Protein AF-A0A4Q3ILE3-F1 (afdb_monomer)

Foldseek 3Di:
DDDDDPDPPPPPPDPPVPDPPVVVVVLVVVLVVVLVVVCVVCVVVVHDCDPVNNVVSNVVSNPPDD

Solvent-accessible surface area (backbone atoms only — not comparable to full-atom values): 4360 Å² total; per-residue (Å²): 144,81,86,85,81,87,71,86,74,82,80,78,84,73,86,70,92,72,84,74,50,67,64,68,70,48,33,68,61,43,38,59,55,49,51,54,50,50,44,51,54,22,54,77,69,78,42,79,76,43,73,68,59,50,54,51,51,53,50,57,44,68,62,74,74,130

Secondary structure (DSSP, 8-state):
-----------------S---HHHHHHHHHHHHHHHHHHHHHHHTT----HHHHHHHHHHHH----

Sequence (66 aa):
MQPASDAHHHDHAHDHELGLCQHAHDHSRHAATGLARAEKVCRERGLRLTPIRRKALEALYSDHKP

Mean predicted aligned error: 14.45 Å

pLDDT: mean 70.99, std 19.32, range [43.09, 96.25]

Radius of gyration: 23.62 Å; Cα contacts (8 Å, |Δi|>4): 23; chains: 1; bounding box: 40×46×63 Å

Structure (mmCIF, N/CA/C/O backbone):
data_AF-A0A4Q3ILE3-F1
#
_entry.id   AF-A0A4Q3ILE3-F1
#
loop_
_atom_site.group_PDB
_atom_site.id
_atom_site.type_symbol
_atom_site.label_atom_id
_atom_site.label_alt_id
_atom_site.label_comp_id
_atom_site.label_asym_id
_atom_site.label_entity_id
_atom_site.label_seq_id
_atom_site.pdbx_PDB_ins_code
_atom_site.Cartn_x
_atom_site.Cartn_y
_atom_site.Cartn_z
_atom_site.occupancy
_atom_site.B_iso_or_equiv
_atom_site.auth_seq_id
_atom_site.auth_comp_id
_atom_site.auth_asym_id
_atom_site.auth_atom_id
_atom_site.pdbx_PDB_model_num
ATOM 1 N N . MET A 1 1 ? 26.954 -41.475 -52.878 1.00 43.09 1 MET A N 1
ATOM 2 C CA . MET A 1 1 ? 27.277 -40.062 -53.163 1.00 43.09 1 MET A CA 1
ATOM 3 C C . MET A 1 1 ? 26.029 -39.226 -52.880 1.00 43.09 1 MET A C 1
ATOM 5 O O . MET A 1 1 ? 25.189 -39.072 -53.750 1.00 43.09 1 MET A O 1
ATOM 9 N N . GLN A 1 2 ? 25.848 -38.797 -51.636 1.00 49.31 2 GLN A N 1
ATOM 10 C CA . GLN A 1 2 ? 24.861 -37.803 -51.181 1.00 49.31 2 GLN A CA 1
ATOM 11 C C . GLN A 1 2 ? 25.569 -37.040 -50.048 1.00 49.31 2 GLN A C 1
ATOM 13 O O . GLN A 1 2 ? 26.367 -37.691 -49.365 1.00 49.31 2 GLN A O 1
ATOM 18 N N . PRO A 1 3 ? 25.371 -35.719 -49.860 1.00 45.78 3 PRO A N 1
ATOM 19 C CA . PRO A 1 3 ? 24.042 -35.173 -49.559 1.00 45.78 3 PRO A CA 1
ATOM 20 C C . PRO A 1 3 ? 23.783 -33.727 -50.037 1.00 45.78 3 PRO A C 1
ATOM 22 O O . PRO A 1 3 ? 24.690 -32.916 -50.168 1.00 45.78 3 PRO A O 1
ATOM 25 N N . ALA A 1 4 ? 22.514 -33.371 -50.211 1.00 45.12 4 ALA A N 1
ATOM 26 C CA . ALA A 1 4 ? 22.079 -31.980 -50.108 1.00 45.12 4 ALA A CA 1
ATOM 27 C C . ALA A 1 4 ? 20.816 -31.970 -49.249 1.00 45.12 4 ALA A C 1
ATOM 29 O O . ALA A 1 4 ? 19.692 -32.050 -49.736 1.00 45.12 4 ALA A O 1
ATOM 30 N N . SER A 1 5 ? 21.052 -32.000 -47.942 1.00 49.47 5 SER A N 1
ATOM 31 C CA . SER A 1 5 ? 20.058 -31.716 -46.920 1.00 49.47 5 SER A CA 1
ATOM 32 C C . SER A 1 5 ? 19.814 -30.212 -46.942 1.00 49.47 5 SER A C 1
ATOM 34 O O . SER A 1 5 ? 20.671 -29.447 -46.502 1.00 49.47 5 SER A O 1
ATOM 36 N N . ASP A 1 6 ? 18.678 -29.793 -47.490 1.00 45.25 6 ASP A N 1
ATOM 37 C CA . ASP A 1 6 ? 18.222 -28.407 -47.419 1.00 45.25 6 ASP A CA 1
ATOM 38 C C . ASP A 1 6 ? 17.733 -28.143 -45.987 1.00 45.25 6 ASP A C 1
ATOM 40 O O . ASP A 1 6 ? 16.626 -28.508 -45.586 1.00 45.25 6 ASP A O 1
ATOM 44 N N . ALA A 1 7 ? 18.648 -27.642 -45.160 1.00 48.44 7 ALA A N 1
ATOM 45 C CA . ALA A 1 7 ? 18.412 -27.297 -43.772 1.00 48.44 7 ALA A CA 1
ATOM 46 C C . ALA A 1 7 ? 18.044 -25.813 -43.697 1.00 48.44 7 ALA A C 1
ATOM 48 O O . ALA A 1 7 ? 18.917 -24.946 -43.677 1.00 48.44 7 ALA A O 1
ATOM 49 N N . HIS A 1 8 ? 16.751 -25.511 -43.609 1.00 48.91 8 HIS A N 1
ATOM 50 C CA . HIS A 1 8 ? 16.294 -24.181 -43.215 1.00 48.91 8 HIS A CA 1
ATOM 51 C C . HIS A 1 8 ? 16.584 -23.960 -41.722 1.00 48.91 8 HIS A C 1
ATOM 53 O O . HIS A 1 8 ? 15.745 -24.201 -40.856 1.00 48.91 8 HIS A O 1
ATOM 59 N N . HIS A 1 9 ? 17.805 -23.520 -41.419 1.00 44.62 9 HIS A N 1
ATOM 60 C CA . HIS A 1 9 ? 18.164 -22.930 -40.134 1.00 44.62 9 HIS A CA 1
ATOM 61 C C . HIS A 1 9 ? 17.616 -21.498 -40.114 1.00 44.62 9 HIS A C 1
ATOM 63 O O . HIS A 1 9 ? 18.183 -20.591 -40.721 1.00 44.62 9 HIS A O 1
ATOM 69 N N . HIS A 1 10 ? 16.482 -21.286 -39.451 1.00 51.75 10 HIS A N 1
ATOM 70 C CA . HIS A 1 10 ? 16.122 -19.945 -39.004 1.00 51.75 10 HIS A CA 1
ATOM 71 C C . HIS A 1 10 ? 16.891 -19.655 -37.721 1.00 51.75 10 HIS A C 1
ATOM 73 O O . HIS A 1 10 ? 16.461 -19.980 -36.618 1.00 51.75 10 HIS A O 1
ATOM 79 N N . ASP A 1 11 ? 18.074 -19.082 -37.917 1.00 48.53 11 ASP A N 1
ATOM 80 C CA . ASP A 1 11 ? 18.847 -18.415 -36.884 1.00 48.53 11 ASP A CA 1
ATOM 81 C C . ASP A 1 11 ? 18.142 -17.092 -36.549 1.00 48.53 11 ASP A C 1
ATOM 83 O O . ASP A 1 11 ? 18.250 -16.095 -37.265 1.00 48.53 11 ASP A O 1
AT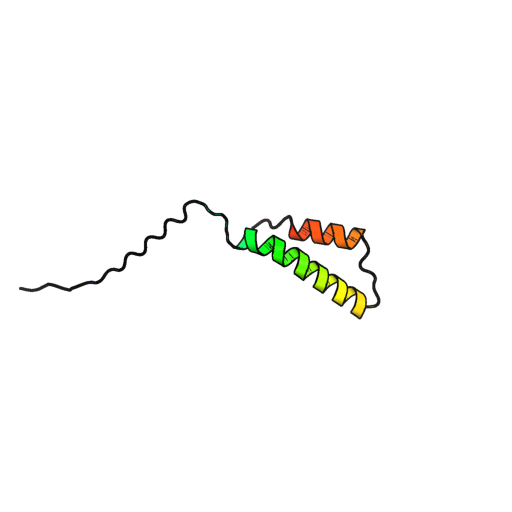OM 87 N N . HIS A 1 12 ? 17.329 -17.113 -35.494 1.00 55.66 12 HIS A N 1
ATOM 88 C CA . HIS A 1 12 ? 16.895 -15.894 -34.825 1.00 55.66 12 HIS A CA 1
ATOM 89 C C . HIS A 1 12 ? 17.828 -15.621 -33.647 1.00 55.66 12 HIS A C 1
ATOM 91 O O . HIS A 1 12 ? 17.478 -15.816 -32.482 1.00 55.66 12 HIS A O 1
ATOM 97 N N . ALA A 1 13 ? 19.027 -15.143 -33.975 1.00 52.84 13 ALA A N 1
ATOM 98 C CA . ALA A 1 13 ? 19.883 -14.415 -33.059 1.00 52.84 13 ALA A CA 1
ATOM 99 C C . ALA A 1 13 ? 19.160 -13.135 -32.611 1.00 52.84 13 ALA A C 1
ATOM 101 O O . ALA A 1 13 ? 19.131 -12.120 -33.307 1.00 52.84 13 ALA A O 1
ATOM 102 N N . HIS A 1 14 ? 18.537 -13.198 -31.439 1.00 54.91 14 HIS A N 1
ATOM 103 C CA . HIS A 1 14 ? 18.149 -12.005 -30.706 1.00 54.91 14 HIS A CA 1
ATOM 104 C C . HIS A 1 14 ? 19.245 -11.688 -29.693 1.00 54.91 14 HIS A C 1
ATOM 106 O O . HIS A 1 14 ? 19.238 -12.183 -28.566 1.00 54.91 14 HIS A O 1
ATOM 112 N N . ASP A 1 15 ? 20.180 -10.840 -30.119 1.00 44.56 15 ASP A N 1
ATOM 113 C CA . ASP A 1 15 ? 21.054 -10.081 -29.234 1.00 44.56 15 ASP A CA 1
ATOM 114 C C . ASP A 1 15 ? 20.195 -9.209 -28.311 1.00 44.56 15 ASP A C 1
ATOM 116 O O . ASP A 1 15 ? 19.649 -8.181 -28.712 1.00 44.56 15 ASP A O 1
ATOM 120 N N . HIS A 1 16 ? 20.072 -9.616 -27.050 1.00 55.22 16 HIS A N 1
ATOM 121 C CA . HIS A 1 16 ? 19.580 -8.754 -25.979 1.00 55.22 16 HIS A CA 1
ATOM 122 C C . HIS A 1 16 ? 20.718 -8.472 -24.993 1.00 55.22 16 HIS A C 1
ATOM 124 O O . HIS A 1 16 ? 20.673 -8.844 -23.824 1.00 55.22 16 HIS A O 1
ATOM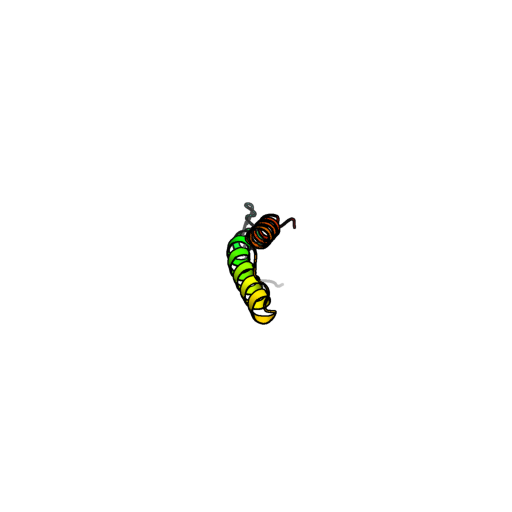 130 N N . GLU A 1 17 ? 21.745 -7.769 -25.472 1.00 52.75 17 GLU A N 1
ATOM 131 C CA . GLU A 1 17 ? 22.884 -7.307 -24.666 1.00 52.75 17 GLU A CA 1
ATOM 132 C C . GLU A 1 17 ? 22.613 -5.983 -23.918 1.00 52.75 17 GLU A C 1
ATOM 134 O O . GLU A 1 17 ? 23.519 -5.208 -23.639 1.00 52.75 17 GLU A O 1
ATOM 139 N N . LEU A 1 18 ? 21.354 -5.703 -23.563 1.00 57.59 18 LEU A N 1
ATOM 140 C CA . LEU A 1 18 ? 20.965 -4.565 -22.718 1.00 57.59 18 LEU A CA 1
ATOM 141 C C . LEU A 1 18 ? 19.817 -5.001 -21.796 1.00 57.59 18 LEU A C 1
ATOM 143 O O . LEU A 1 18 ? 18.639 -4.741 -22.045 1.00 57.59 18 LEU A O 1
ATOM 147 N N . GLY A 1 19 ? 20.184 -5.749 -20.754 1.00 53.97 19 GLY A N 1
ATOM 148 C CA . GLY A 1 19 ? 19.294 -6.386 -19.786 1.00 53.97 19 GLY A CA 1
ATOM 149 C C . GLY A 1 19 ? 18.521 -5.413 -18.896 1.00 53.97 19 GLY A C 1
ATOM 150 O O . GLY A 1 19 ? 18.805 -5.282 -17.709 1.00 53.97 19 GLY A O 1
ATOM 151 N N . LEU A 1 20 ? 17.467 -4.806 -19.433 1.00 52.31 20 LEU A N 1
ATOM 152 C CA . LEU A 1 20 ? 16.321 -4.378 -18.633 1.00 52.31 20 LEU A CA 1
ATOM 153 C C . LEU A 1 20 ? 15.370 -5.570 -18.548 1.00 52.31 20 LEU A C 1
ATOM 155 O O . LEU A 1 20 ? 14.459 -5.736 -19.357 1.00 52.31 20 LEU A O 1
ATOM 159 N N . CYS A 1 21 ? 15.662 -6.457 -17.595 1.00 55.25 21 CYS A N 1
ATOM 160 C CA . CYS A 1 21 ? 14.866 -7.645 -17.323 1.00 55.25 21 CYS A CA 1
ATOM 161 C C . CYS A 1 21 ? 13.388 -7.245 -17.187 1.00 55.25 21 CYS A C 1
ATOM 163 O O . CYS A 1 21 ? 13.063 -6.349 -16.410 1.00 55.25 21 CYS A O 1
ATOM 165 N N . GLN A 1 22 ? 12.495 -7.908 -17.927 1.00 52.81 22 GLN A N 1
ATOM 166 C CA . GLN A 1 22 ? 11.044 -7.657 -17.904 1.00 52.81 22 GLN A CA 1
ATOM 167 C C . GLN A 1 22 ? 10.467 -7.659 -16.477 1.00 52.81 22 GLN A C 1
ATOM 169 O O . GLN A 1 22 ? 9.498 -6.955 -16.211 1.00 52.81 22 GLN A O 1
ATOM 174 N N . HIS A 1 23 ? 11.120 -8.359 -15.540 1.00 54.31 23 HIS A N 1
ATOM 175 C CA . HIS A 1 23 ? 10.847 -8.269 -14.106 1.00 54.31 23 HIS A CA 1
ATOM 176 C C . HIS A 1 23 ? 10.846 -6.826 -13.592 1.00 54.31 23 HIS A C 1
ATOM 178 O O . HIS A 1 23 ? 9.844 -6.388 -13.031 1.00 54.31 23 HIS A O 1
ATOM 184 N N . ALA A 1 24 ? 11.901 -6.055 -13.877 1.00 53.56 24 ALA A N 1
ATOM 185 C CA . ALA A 1 24 ? 12.047 -4.674 -13.427 1.00 53.56 24 ALA A CA 1
ATOM 186 C C . ALA A 1 24 ? 10.877 -3.785 -13.877 1.00 53.56 24 ALA A C 1
ATOM 188 O O . ALA A 1 24 ? 10.338 -3.009 -13.086 1.00 53.56 24 ALA A O 1
ATOM 189 N N . HIS A 1 25 ? 10.447 -3.941 -15.133 1.00 55.44 25 HIS A N 1
ATOM 190 C CA . HIS A 1 25 ? 9.325 -3.186 -15.695 1.00 55.44 25 HIS A CA 1
ATOM 191 C C . HIS A 1 25 ? 7.953 -3.656 -15.190 1.00 55.44 25 HIS A C 1
ATOM 193 O O . HIS A 1 25 ? 7.031 -2.841 -15.091 1.00 55.44 25 HIS A O 1
ATOM 199 N N . ASP A 1 26 ? 7.811 -4.921 -14.794 1.00 56.44 26 ASP A N 1
ATOM 200 C CA . ASP A 1 26 ? 6.596 -5.422 -14.149 1.00 56.44 26 ASP A CA 1
ATOM 201 C C . ASP A 1 26 ? 6.457 -4.968 -12.683 1.00 56.44 26 ASP A C 1
ATOM 203 O O . ASP A 1 26 ? 5.351 -4.993 -12.133 1.00 56.44 26 ASP A O 1
ATOM 207 N N . HIS A 1 27 ? 7.525 -4.515 -12.017 1.00 58.53 27 HIS A N 1
ATOM 208 C CA . HIS A 1 27 ? 7.466 -4.184 -10.584 1.00 58.53 27 HIS A CA 1
ATOM 209 C C . HIS A 1 27 ? 6.660 -2.924 -10.265 1.00 58.53 27 HIS A C 1
ATOM 211 O O . HIS A 1 27 ? 5.882 -2.922 -9.308 1.00 58.53 27 HIS A O 1
ATOM 217 N N . SER A 1 28 ? 6.751 -1.871 -11.082 1.00 56.56 28 SER A N 1
ATOM 218 C CA . SER A 1 28 ? 5.975 -0.641 -10.851 1.00 56.56 28 SER A CA 1
ATOM 219 C C . SER A 1 28 ? 4.467 -0.888 -10.987 1.00 56.56 28 SER A C 1
ATOM 221 O O . SER A 1 28 ? 3.663 -0.347 -10.225 1.00 56.56 28 SER A O 1
ATOM 223 N N . ARG A 1 29 ? 4.071 -1.768 -11.918 1.00 61.50 29 ARG A N 1
ATOM 224 C CA . ARG A 1 29 ? 2.676 -2.207 -12.092 1.00 61.50 29 ARG A CA 1
ATOM 225 C C . ARG A 1 29 ? 2.225 -3.150 -10.969 1.00 61.50 29 ARG A C 1
ATOM 227 O O . ARG A 1 29 ? 1.061 -3.097 -10.552 1.00 61.50 29 ARG A O 1
ATOM 234 N N . HIS A 1 30 ? 3.138 -3.956 -10.424 1.00 69.69 30 HIS A N 1
ATOM 235 C CA . HIS A 1 30 ? 2.870 -4.801 -9.260 1.00 69.69 30 HIS A CA 1
ATOM 236 C C . HIS A 1 30 ? 2.680 -4.006 -7.969 1.00 69.69 30 HIS A C 1
ATOM 238 O O . HIS A 1 30 ? 1.831 -4.392 -7.169 1.00 69.69 30 HIS A O 1
ATOM 244 N N . ALA A 1 31 ? 3.387 -2.891 -7.773 1.00 76.62 31 ALA A N 1
ATOM 245 C CA . ALA A 1 31 ? 3.269 -2.089 -6.556 1.00 76.62 31 ALA A CA 1
ATOM 246 C C . ALA A 1 31 ? 1.846 -1.533 -6.364 1.00 76.62 31 ALA A C 1
ATOM 248 O O . ALA A 1 31 ? 1.228 -1.738 -5.318 1.00 76.62 31 ALA A O 1
ATOM 249 N N . ALA A 1 32 ? 1.279 -0.901 -7.399 1.00 82.44 32 ALA A N 1
ATOM 250 C CA . ALA A 1 32 ? -0.089 -0.373 -7.357 1.00 82.44 32 ALA A CA 1
ATOM 251 C C . ALA A 1 32 ? -1.134 -1.486 -7.152 1.00 82.44 32 ALA A C 1
ATOM 253 O O . ALA A 1 32 ? -2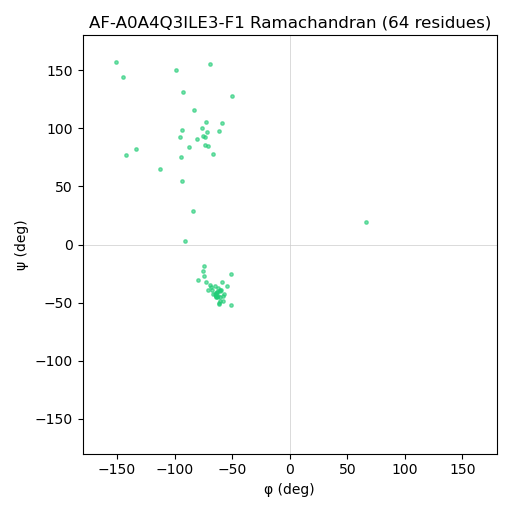.027 -1.369 -6.309 1.00 82.44 32 ALA A O 1
ATOM 254 N N . THR A 1 33 ? -0.984 -2.601 -7.872 1.00 85.81 33 THR A N 1
ATOM 255 C CA . THR A 1 33 ? -1.856 -3.780 -7.733 1.00 85.81 33 THR A CA 1
ATOM 256 C C . THR A 1 33 ? -1.755 -4.399 -6.333 1.00 85.81 33 THR A C 1
ATOM 258 O O . THR A 1 33 ? -2.765 -4.762 -5.722 1.00 85.81 33 THR A O 1
ATOM 261 N N . GLY A 1 34 ? -0.541 -4.477 -5.789 1.00 87.44 34 GLY A N 1
ATOM 262 C CA . GLY A 1 34 ? -0.241 -4.987 -4.455 1.00 87.44 34 GLY A CA 1
ATOM 263 C C . GLY A 1 34 ? -0.832 -4.123 -3.345 1.00 87.44 34 GLY A C 1
ATOM 264 O O . GLY A 1 34 ? -1.454 -4.649 -2.420 1.00 87.44 34 GLY A O 1
ATOM 265 N N . LEU A 1 35 ? -0.736 -2.798 -3.474 1.00 89.38 35 LEU A N 1
ATOM 266 C CA . LEU A 1 35 ? -1.366 -1.846 -2.556 1.00 89.38 35 LEU A CA 1
ATOM 267 C C . LEU A 1 35 ? -2.896 -1.938 -2.585 1.00 89.38 35 LEU A C 1
ATOM 269 O O . LEU A 1 35 ? -3.517 -2.001 -1.522 1.00 89.38 35 LEU A O 1
ATOM 273 N N . ALA A 1 36 ? -3.506 -2.023 -3.772 1.00 90.81 36 ALA A N 1
ATOM 274 C CA . ALA A 1 36 ? -4.955 -2.194 -3.906 1.00 90.81 36 ALA A CA 1
ATOM 275 C C . ALA A 1 36 ? -5.438 -3.501 -3.248 1.00 90.81 36 ALA A C 1
ATOM 277 O O . ALA A 1 36 ? -6.459 -3.530 -2.549 1.00 90.81 36 ALA A O 1
ATOM 278 N N . ARG A 1 37 ? -4.668 -4.586 -3.403 1.00 91.62 37 ARG A N 1
ATOM 279 C CA . ARG A 1 37 ? -4.931 -5.859 -2.721 1.00 91.62 37 ARG A CA 1
ATOM 280 C C . ARG A 1 37 ? -4.797 -5.727 -1.203 1.00 91.62 37 ARG A C 1
ATOM 282 O O . ARG A 1 37 ? -5.669 -6.211 -0.482 1.00 91.62 37 ARG A O 1
ATOM 289 N N . ALA A 1 38 ? -3.752 -5.064 -0.711 1.00 92.25 38 ALA A N 1
ATOM 290 C CA . ALA A 1 38 ? -3.551 -4.836 0.719 1.00 92.25 38 ALA A CA 1
ATOM 291 C C . ALA A 1 38 ? -4.701 -4.024 1.338 1.00 92.25 38 ALA A 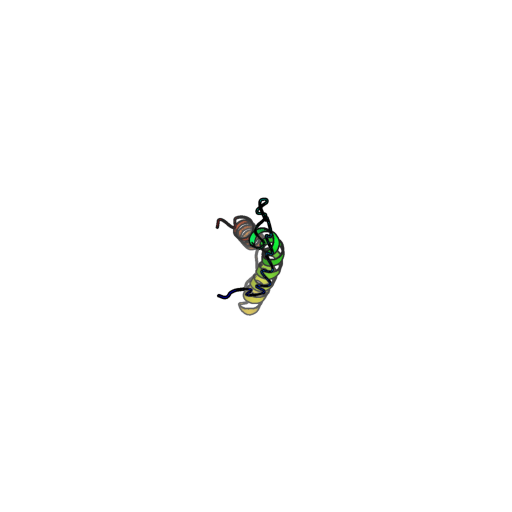C 1
ATOM 293 O O . ALA A 1 38 ? -5.157 -4.337 2.440 1.00 92.25 38 ALA A O 1
ATOM 294 N N . GLU A 1 39 ? -5.217 -3.027 0.618 1.00 92.69 39 GLU A N 1
ATOM 295 C CA . GLU A 1 39 ? -6.364 -2.228 1.050 1.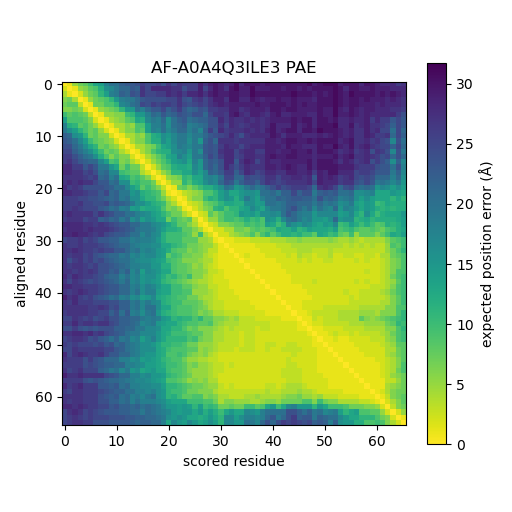00 92.69 39 GLU A CA 1
ATOM 296 C C . GLU A 1 39 ? -7.656 -3.052 1.113 1.00 92.69 39 GLU A C 1
ATOM 298 O O . GLU A 1 39 ? -8.383 -2.976 2.108 1.00 92.69 39 GLU A O 1
ATOM 303 N N . LYS A 1 40 ? -7.909 -3.908 0.113 1.00 94.56 40 LYS A N 1
ATOM 304 C CA . LYS A 1 40 ? -9.037 -4.856 0.128 1.00 94.56 40 LYS A CA 1
ATOM 305 C C . LYS A 1 40 ? -8.971 -5.789 1.338 1.00 94.56 40 LYS A C 1
ATOM 307 O O . LYS A 1 40 ? -9.953 -5.892 2.067 1.00 94.56 40 LYS A O 1
ATOM 312 N N . VAL A 1 41 ? -7.812 -6.396 1.594 1.00 94.50 41 VAL A N 1
ATOM 313 C CA . VAL A 1 41 ? -7.604 -7.301 2.739 1.00 94.50 41 VAL A CA 1
ATOM 314 C C . VAL A 1 41 ? -7.777 -6.571 4.070 1.00 94.50 41 VAL A C 1
ATOM 316 O O . VAL A 1 41 ? -8.382 -7.109 4.995 1.00 94.50 41 VAL A O 1
ATOM 319 N N . CYS A 1 42 ? -7.270 -5.341 4.184 1.00 94.50 42 CYS A N 1
ATOM 320 C CA . CYS A 1 42 ? -7.472 -4.531 5.382 1.00 94.50 42 CYS A CA 1
ATOM 321 C C . CYS A 1 42 ? -8.966 -4.279 5.618 1.00 94.50 42 CYS A C 1
ATOM 323 O O . CYS A 1 42 ? -9.456 -4.556 6.710 1.00 94.50 42 CYS A O 1
ATOM 325 N N . ARG A 1 43 ? -9.704 -3.859 4.583 1.00 93.69 43 ARG A N 1
ATOM 326 C CA . ARG A 1 43 ? -11.150 -3.615 4.664 1.00 93.69 43 ARG A CA 1
ATOM 327 C C . ARG A 1 43 ? -11.938 -4.868 5.044 1.00 93.69 43 ARG A C 1
ATOM 329 O O . ARG A 1 43 ? -12.783 -4.791 5.927 1.00 93.69 43 ARG A O 1
ATOM 336 N N . GLU A 1 44 ? -11.635 -6.010 4.431 1.00 96.25 44 GLU A N 1
ATOM 337 C CA . GLU A 1 44 ? -12.266 -7.302 4.750 1.00 96.25 44 GLU A CA 1
ATOM 338 C C . GLU A 1 44 ? -12.060 -7.710 6.211 1.00 96.25 44 GLU A C 1
ATOM 340 O O . GLU A 1 44 ? -12.928 -8.331 6.815 1.00 96.25 44 GLU A O 1
ATOM 345 N N . ARG A 1 45 ? -10.923 -7.329 6.798 1.00 94.81 45 ARG A N 1
ATOM 346 C CA . ARG A 1 45 ? -10.580 -7.624 8.193 1.00 94.81 45 ARG A CA 1
ATOM 347 C C . ARG A 1 45 ? -11.022 -6.535 9.176 1.00 94.81 45 ARG A C 1
ATOM 349 O O . ARG A 1 45 ? -10.685 -6.629 10.352 1.00 94.81 45 ARG A O 1
ATOM 356 N N . GLY A 1 46 ? -11.713 -5.486 8.721 1.00 94.62 46 GLY A N 1
ATOM 357 C CA . GLY A 1 46 ? -12.070 -4.333 9.559 1.00 94.62 46 GLY A CA 1
ATOM 358 C C . GLY A 1 46 ? -10.860 -3.506 10.019 1.00 94.62 46 GLY A C 1
ATOM 359 O O . GLY A 1 46 ? -10.939 -2.756 10.990 1.00 94.62 46 GLY A O 1
ATOM 360 N N . LEU A 1 47 ? -9.722 -3.645 9.338 1.00 93.81 47 LEU A N 1
ATOM 361 C CA . LEU A 1 47 ? -8.479 -2.942 9.628 1.00 93.81 47 LEU A CA 1
ATOM 362 C C . LEU A 1 47 ? -8.311 -1.742 8.697 1.00 93.81 47 LEU A C 1
ATOM 364 O O . LEU A 1 47 ? -8.717 -1.750 7.536 1.00 93.81 47 LEU A O 1
ATOM 368 N N . ARG A 1 48 ? -7.626 -0.707 9.185 1.00 91.44 48 ARG A N 1
ATOM 369 C CA . ARG A 1 48 ? -7.216 0.429 8.355 1.00 91.44 48 ARG A CA 1
ATOM 370 C C . ARG A 1 48 ? -5.812 0.200 7.812 1.00 91.44 48 ARG A C 1
ATOM 372 O O . ARG A 1 48 ? -4.882 -0.088 8.571 1.00 91.44 48 ARG A O 1
ATOM 379 N N . LEU A 1 49 ? -5.646 0.392 6.506 1.00 92.94 49 LEU A N 1
ATOM 380 C CA . LEU A 1 49 ? -4.325 0.519 5.905 1.00 92.94 49 LEU A CA 1
ATOM 381 C C . LEU A 1 49 ? -3.783 1.912 6.248 1.00 92.94 49 LEU A C 1
ATOM 383 O O . LEU A 1 49 ? -4.116 2.907 5.610 1.00 92.94 49 LEU A O 1
ATOM 387 N N . THR A 1 50 ? -3.015 1.999 7.331 1.00 95.12 50 THR A N 1
ATOM 388 C CA . THR A 1 50 ? -2.457 3.271 7.798 1.00 95.12 50 THR A CA 1
ATOM 389 C C . THR A 1 50 ? -1.381 3.791 6.836 1.00 95.12 50 THR A C 1
ATOM 391 O O . THR A 1 50 ? -0.733 2.991 6.153 1.00 95.12 50 THR A O 1
ATOM 394 N N . PRO A 1 51 ? -1.119 5.113 6.806 1.00 92.12 51 PRO A N 1
ATOM 395 C CA . PRO A 1 51 ? -0.093 5.688 5.935 1.00 92.12 51 PRO A CA 1
ATOM 396 C C . PRO A 1 51 ? 1.290 5.048 6.111 1.00 92.12 51 PRO A C 1
ATOM 398 O O . PRO A 1 51 ? 2.003 4.849 5.135 1.00 92.12 51 PRO A O 1
ATOM 401 N N . ILE A 1 52 ? 1.654 4.661 7.340 1.00 94.19 52 ILE A N 1
ATOM 402 C CA . ILE A 1 52 ? 2.929 3.985 7.614 1.00 94.19 52 ILE A CA 1
ATOM 403 C C . ILE A 1 52 ? 2.997 2.581 6.994 1.00 94.19 52 ILE A C 1
ATOM 405 O O . ILE A 1 52 ? 4.020 2.216 6.425 1.00 94.19 52 ILE A O 1
ATOM 409 N N . ARG A 1 53 ? 1.896 1.815 7.016 1.00 93.19 53 ARG A N 1
ATOM 410 C CA . ARG A 1 53 ? 1.822 0.491 6.373 1.00 93.19 53 ARG A CA 1
ATOM 411 C C . ARG A 1 53 ? 1.873 0.595 4.851 1.00 93.19 53 ARG A C 1
ATOM 413 O O . ARG A 1 53 ? 2.504 -0.239 4.214 1.00 93.19 53 ARG A O 1
ATOM 420 N N . ARG A 1 54 ? 1.250 1.630 4.279 1.00 91.12 54 ARG A N 1
ATOM 421 C CA . 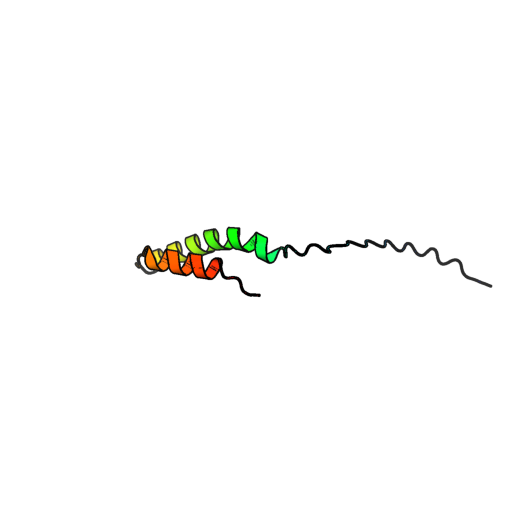ARG A 1 54 ? 1.330 1.927 2.842 1.00 91.12 54 ARG A CA 1
ATOM 422 C C . ARG A 1 54 ? 2.773 2.209 2.414 1.00 91.12 54 ARG A C 1
ATOM 424 O O . ARG A 1 54 ? 3.260 1.539 1.515 1.00 91.12 54 ARG A O 1
ATOM 431 N N . LYS A 1 55 ? 3.468 3.113 3.113 1.00 90.56 55 LYS A N 1
ATOM 432 C CA . LYS A 1 55 ? 4.876 3.446 2.830 1.00 90.56 55 LYS A CA 1
ATOM 433 C C . LYS A 1 55 ? 5.807 2.239 2.956 1.00 90.56 55 LYS A C 1
ATOM 435 O O . LYS A 1 55 ? 6.710 2.076 2.147 1.00 90.56 55 LYS A O 1
ATOM 440 N N . ALA A 1 56 ? 5.576 1.377 3.949 1.00 91.25 56 ALA A N 1
ATOM 441 C CA . ALA A 1 56 ? 6.345 0.143 4.098 1.00 91.25 56 ALA A CA 1
ATOM 442 C C . ALA A 1 56 ? 6.147 -0.802 2.900 1.00 91.25 56 ALA A C 1
ATOM 444 O O . ALA A 1 56 ? 7.120 -1.319 2.365 1.00 91.25 56 ALA A O 1
ATOM 445 N N . LEU A 1 57 ? 4.904 -0.992 2.442 1.00 89.69 57 LEU A N 1
ATOM 446 C CA . LEU A 1 57 ? 4.614 -1.802 1.254 1.00 89.69 57 LEU A CA 1
ATOM 447 C C . LEU A 1 57 ? 5.217 -1.191 -0.018 1.00 89.69 57 LEU A C 1
ATOM 449 O O . LEU A 1 57 ? 5.796 -1.919 -0.813 1.00 89.69 57 LEU A O 1
ATOM 453 N N . GLU A 1 58 ? 5.135 0.130 -0.192 1.00 87.81 58 GLU A N 1
ATOM 454 C CA . GLU A 1 58 ? 5.779 0.844 -1.306 1.00 87.81 58 GLU A CA 1
ATOM 455 C C . GLU A 1 58 ? 7.296 0.610 -1.332 1.00 87.81 58 GLU A C 1
ATOM 457 O O . GLU A 1 58 ? 7.848 0.305 -2.389 1.00 87.81 58 GLU A O 1
ATOM 462 N N . ALA A 1 59 ? 7.961 0.678 -0.174 1.00 87.38 59 ALA A N 1
ATOM 463 C CA . ALA A 1 59 ? 9.391 0.397 -0.060 1.00 87.38 59 ALA A CA 1
ATOM 464 C C . ALA A 1 59 ? 9.722 -1.063 -0.413 1.00 87.38 59 ALA A C 1
ATOM 466 O O . ALA A 1 59 ? 10.636 -1.308 -1.193 1.00 87.38 59 ALA A O 1
ATOM 467 N N . LEU A 1 60 ? 8.936 -2.024 0.089 1.00 83.88 60 LEU A N 1
ATOM 468 C CA . LEU A 1 60 ? 9.118 -3.451 -0.205 1.00 83.88 60 LEU A CA 1
ATOM 469 C C . LEU A 1 60 ? 8.942 -3.780 -1.694 1.00 83.88 60 LEU A C 1
ATOM 471 O O . LEU A 1 60 ? 9.660 -4.620 -2.221 1.00 83.88 60 LEU A O 1
ATOM 475 N N . TYR A 1 61 ? 8.000 -3.128 -2.380 1.00 80.62 61 TYR A N 1
ATOM 476 C CA . TYR A 1 61 ? 7.829 -3.304 -3.825 1.00 80.62 61 TYR A CA 1
ATOM 477 C C . TYR A 1 61 ? 8.903 -2.592 -4.654 1.00 80.62 61 TYR A C 1
ATOM 479 O O . TYR A 1 61 ? 9.125 -2.972 -5.802 1.00 80.62 61 TYR A O 1
ATOM 487 N N . SER A 1 62 ? 9.550 -1.569 -4.093 1.00 73.31 62 SER A N 1
ATOM 488 C CA . SER A 1 62 ? 10.638 -0.842 -4.756 1.00 73.31 62 SER A CA 1
ATOM 489 C C . SER A 1 62 ? 11.970 -1.592 -4.669 1.00 73.31 62 SER A C 1
ATOM 491 O O . SER A 1 62 ? 12.782 -1.493 -5.583 1.00 73.31 62 SER A O 1
ATOM 493 N N . ASP A 1 63 ? 12.188 -2.358 -3.599 1.00 66.44 63 ASP A N 1
ATO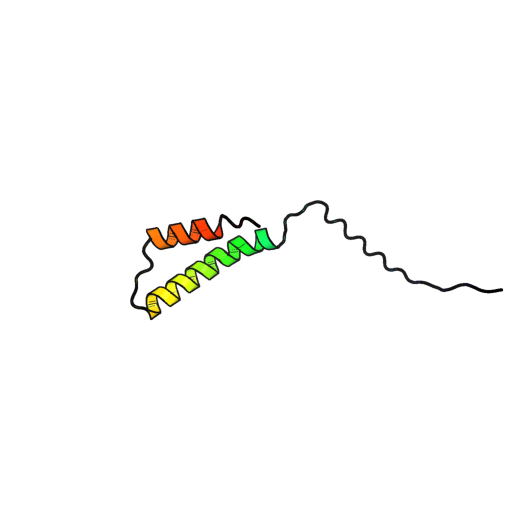M 494 C CA . ASP A 1 63 ? 13.427 -3.099 -3.344 1.00 66.44 63 ASP A CA 1
ATOM 495 C C . ASP A 1 63 ? 13.334 -4.546 -3.859 1.00 66.44 63 ASP A C 1
ATOM 497 O O . ASP A 1 63 ? 13.504 -5.517 -3.117 1.00 66.44 63 ASP A O 1
ATOM 501 N N . HIS A 1 64 ? 12.998 -4.710 -5.146 1.00 60.75 64 HIS A N 1
ATOM 502 C CA . HIS A 1 64 ? 13.034 -6.025 -5.783 1.00 60.75 64 HIS A CA 1
ATOM 503 C C . HIS A 1 64 ? 14.489 -6.432 -6.016 1.00 60.75 64 HIS A C 1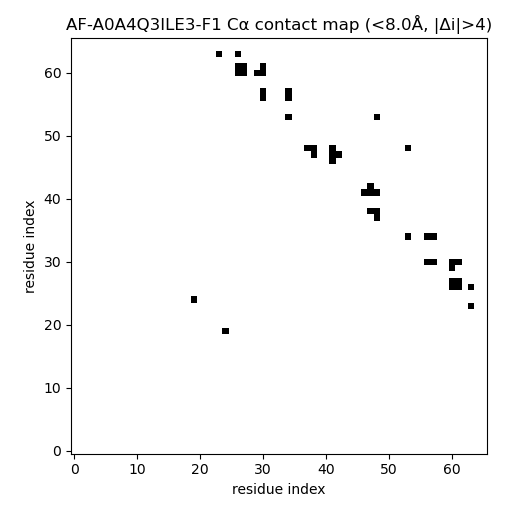
ATOM 505 O O . HIS A 1 64 ? 15.074 -6.174 -7.069 1.00 60.75 64 HIS A O 1
ATOM 511 N N . LYS A 1 65 ? 15.097 -7.021 -4.990 1.00 48.72 65 LYS A N 1
ATOM 512 C CA . LYS A 1 65 ? 16.421 -7.620 -5.092 1.00 48.72 65 LYS 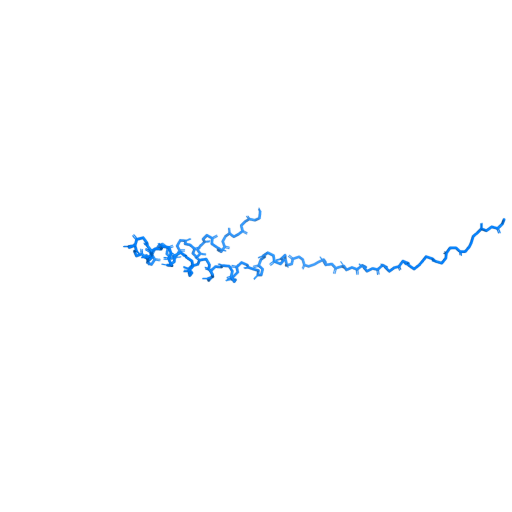A CA 1
ATOM 513 C C . LYS A 1 65 ? 16.260 -9.038 -5.671 1.00 48.72 65 LYS A C 1
ATOM 515 O O . LYS A 1 65 ? 15.572 -9.833 -5.028 1.00 48.72 65 LYS A O 1
ATOM 520 N N . PRO A 1 66 ? 16.796 -9.321 -6.875 1.00 54.59 66 PRO A N 1
ATOM 521 C CA . PRO A 1 66 ? 16.663 -10.620 -7.538 1.00 54.59 66 PRO A CA 1
ATOM 522 C C . PRO A 1 66 ? 17.365 -11.751 -6.778 1.00 54.59 66 PRO A C 1
ATOM 524 O O . PRO A 1 66 ? 18.336 -11.461 -6.036 1.00 54.59 66 PRO A O 1
#